Protein AF-A0A1Y5CW12-F1 (afdb_monomer_lite)

Sequence (141 aa):
MVRGDVRRYLTDVYLYAEKLPAHQSVVASKLQSINIITAMLSARLIDVVAAQSGSRIFTEHELQVNEIKLAATVQRHIDELLKLDLPKDQVAKIRKVNTKFSFVKKSLINYDDITPYFLVHRNIMTIGDLLKGTSQAIAGS

Structure (mmCIF, N/CA/C/O backbone):
data_AF-A0A1Y5CW12-F1
#
_entry.id   AF-A0A1Y5CW12-F1
#
loop_
_atom_site.group_PDB
_atom_site.id
_atom_site.type_symbol
_atom_site.label_atom_id
_atom_site.label_alt_id
_atom_site.label_comp_id
_atom_site.label_asym_id
_atom_site.label_entity_id
_atom_site.label_seq_id
_atom_site.pdbx_PDB_ins_code
_atom_site.Cartn_x
_atom_site.Cartn_y
_atom_site.Cartn_z
_atom_site.occupancy
_atom_site.B_iso_or_equiv
_atom_site.auth_seq_id
_atom_site.auth_comp_id
_atom_site.auth_asym_id
_atom_site.auth_atom_id
_atom_site.pdbx_PDB_model_num
ATOM 1 N N . MET A 1 1 ? 7.525 -12.334 -19.919 1.00 61.56 1 MET A N 1
ATOM 2 C CA . MET A 1 1 ? 6.062 -12.465 -20.076 1.00 61.56 1 MET A CA 1
ATOM 3 C C . MET A 1 1 ? 5.375 -12.345 -18.721 1.00 61.56 1 MET A C 1
ATOM 5 O O . MET A 1 1 ? 4.953 -11.240 -18.428 1.00 61.56 1 MET A O 1
ATOM 9 N N . VAL A 1 2 ? 5.463 -13.336 -17.820 1.00 74.69 2 VAL A N 1
ATOM 10 C CA . VAL A 1 2 ? 4.771 -13.336 -16.502 1.00 74.69 2 VAL A CA 1
ATOM 11 C C . VAL A 1 2 ? 4.888 -12.032 -15.688 1.00 74.69 2 VAL A C 1
ATOM 13 O O . VAL A 1 2 ? 3.892 -11.538 -15.174 1.00 74.69 2 VAL A O 1
ATOM 16 N N . ARG A 1 3 ? 6.083 -11.427 -15.586 1.00 71.31 3 ARG A N 1
ATOM 17 C CA . ARG A 1 3 ? 6.285 -10.153 -14.857 1.00 71.31 3 ARG A CA 1
ATOM 18 C C . ARG A 1 3 ? 5.471 -8.981 -15.430 1.00 71.31 3 ARG A C 1
ATOM 20 O O . ARG A 1 3 ? 4.891 -8.217 -14.667 1.00 71.31 3 ARG A O 1
ATOM 27 N N . GLY A 1 4 ? 5.418 -8.853 -16.757 1.00 72.31 4 GLY A N 1
ATOM 28 C CA . GLY A 1 4 ? 4.633 -7.812 -17.429 1.00 72.31 4 GLY A CA 1
ATOM 29 C C . GLY A 1 4 ? 3.129 -8.047 -17.284 1.00 72.31 4 GLY A C 1
ATOM 30 O O . GLY A 1 4 ? 2.383 -7.107 -17.029 1.00 72.31 4 GLY A O 1
ATOM 31 N N . ASP A 1 5 ? 2.696 -9.308 -17.340 1.00 78.50 5 ASP A N 1
ATOM 32 C CA . ASP A 1 5 ? 1.285 -9.675 -17.171 1.00 78.50 5 ASP A CA 1
ATOM 33 C C . ASP A 1 5 ? 0.781 -9.338 -15.759 1.00 78.50 5 ASP A C 1
ATOM 35 O O . ASP A 1 5 ? -0.304 -8.781 -15.601 1.00 78.50 5 ASP A O 1
ATOM 39 N N . VAL A 1 6 ? 1.604 -9.583 -14.730 1.00 79.62 6 VAL A N 1
ATOM 40 C CA . VAL A 1 6 ? 1.295 -9.203 -13.341 1.00 79.62 6 VAL A CA 1
ATOM 41 C C . VAL A 1 6 ? 1.166 -7.688 -13.192 1.00 79.62 6 VAL A C 1
ATOM 43 O O . VAL A 1 6 ? 0.220 -7.222 -12.557 1.00 79.62 6 VAL A O 1
ATOM 46 N N . ARG A 1 7 ? 2.077 -6.900 -13.777 1.00 78.19 7 ARG A N 1
ATOM 47 C CA . ARG A 1 7 ? 1.987 -5.432 -13.723 1.00 78.19 7 ARG A CA 1
ATOM 48 C C . ARG A 1 7 ? 0.729 -4.921 -14.404 1.00 78.19 7 ARG A C 1
ATOM 50 O O . ARG A 1 7 ? 0.014 -4.121 -13.811 1.00 78.19 7 ARG A O 1
ATOM 57 N N . ARG A 1 8 ? 0.449 -5.400 -15.618 1.00 82.56 8 ARG A N 1
ATOM 58 C CA . ARG A 1 8 ? -0.753 -5.026 -16.366 1.00 82.56 8 ARG A CA 1
ATOM 59 C C . ARG A 1 8 ? -2.012 -5.341 -15.568 1.00 82.56 8 ARG A C 1
ATOM 61 O O . ARG A 1 8 ? -2.823 -4.446 -15.371 1.00 82.56 8 ARG A O 1
ATOM 68 N N . TYR A 1 9 ? -2.107 -6.553 -15.024 1.00 83.94 9 TYR A N 1
ATOM 69 C CA . TYR A 1 9 ? -3.222 -6.958 -14.176 1.00 83.94 9 TYR A CA 1
ATOM 70 C C . TYR A 1 9 ? -3.379 -6.059 -12.942 1.00 83.94 9 TYR A C 1
ATOM 72 O O . TYR A 1 9 ? -4.477 -5.591 -12.657 1.00 83.94 9 TYR A O 1
ATOM 80 N N . LEU A 1 10 ? -2.296 -5.774 -12.212 1.00 83.12 10 LEU A N 1
ATOM 81 C CA . LEU A 1 10 ? -2.367 -4.922 -11.022 1.00 83.12 10 LEU A CA 1
ATOM 82 C C . LEU A 1 10 ? -2.733 -3.469 -11.363 1.00 83.12 10 LEU A C 1
ATOM 84 O O . LEU A 1 10 ? -3.485 -2.844 -10.616 1.00 83.12 10 LEU A O 1
ATOM 88 N N . THR A 1 11 ? -2.250 -2.946 -12.493 1.00 84.31 11 THR A N 1
ATOM 89 C CA . THR A 1 11 ? -2.663 -1.641 -13.027 1.00 84.31 11 THR A CA 1
ATOM 90 C C . THR A 1 11 ? -4.144 -1.639 -13.392 1.00 84.31 11 THR A C 1
ATOM 92 O O . THR A 1 11 ? -4.856 -0.725 -12.983 1.00 84.31 11 THR A O 1
ATOM 95 N N . ASP A 1 12 ? -4.636 -2.671 -14.079 1.00 86.38 12 ASP A N 1
ATOM 96 C CA . ASP A 1 12 ? -6.054 -2.805 -14.430 1.00 86.38 12 ASP A CA 1
ATOM 97 C C . ASP A 1 12 ? -6.934 -2.846 -13.176 1.00 86.38 12 ASP A C 1
ATOM 99 O O . ASP A 1 12 ? -7.921 -2.117 -13.086 1.00 86.38 12 ASP A O 1
ATOM 103 N N . VAL A 1 13 ? -6.542 -3.636 -12.171 1.00 84.25 13 VAL A N 1
ATOM 104 C CA . VAL A 1 13 ? -7.240 -3.727 -10.881 1.00 84.25 13 VAL A CA 1
ATOM 105 C C . VAL A 1 13 ? -7.269 -2.377 -10.168 1.00 84.25 13 VAL A C 1
ATOM 107 O O . VAL A 1 13 ? -8.314 -1.996 -9.644 1.00 84.25 13 VAL A O 1
ATOM 110 N N . TYR A 1 14 ? -6.159 -1.636 -10.156 1.00 84.69 14 TYR A N 1
ATOM 111 C CA . TYR A 1 14 ? -6.100 -0.306 -9.547 1.00 84.69 14 TYR A CA 1
ATOM 112 C C . TYR A 1 14 ? -7.002 0.701 -10.269 1.00 84.69 14 TYR A C 1
ATOM 114 O O . TYR A 1 14 ? -7.842 1.341 -9.638 1.00 84.69 14 TYR A O 1
ATOM 122 N N . LEU A 1 15 ? -6.892 0.794 -11.596 1.00 86.12 15 LEU A N 1
ATOM 123 C CA . LEU A 1 15 ? -7.708 1.699 -12.410 1.00 86.12 15 LEU A CA 1
ATOM 124 C C . LEU A 1 15 ? -9.198 1.353 -12.347 1.00 86.12 15 LEU A C 1
ATOM 126 O O . LEU A 1 15 ? -10.044 2.241 -12.444 1.00 86.12 15 LEU A O 1
ATOM 130 N N . TYR A 1 16 ? -9.528 0.070 -12.204 1.00 85.25 16 TYR A N 1
ATOM 131 C CA . TYR A 1 16 ? -10.894 -0.378 -11.975 1.00 85.25 16 TYR A CA 1
ATOM 132 C C . TYR A 1 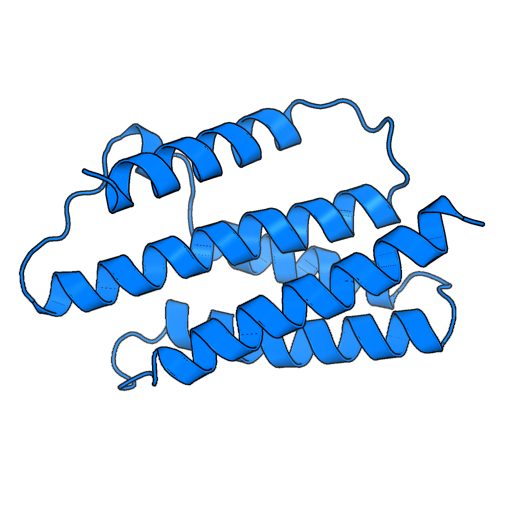16 ? -11.384 0.006 -10.575 1.00 85.25 16 TYR A C 1
ATOM 134 O O . TYR A 1 16 ? -12.483 0.539 -10.446 1.00 85.25 16 TYR A O 1
ATOM 142 N N . ALA A 1 17 ? -10.567 -0.199 -9.538 1.00 81.50 17 ALA A N 1
ATOM 143 C CA . ALA A 1 17 ? -10.915 0.149 -8.163 1.00 81.50 17 ALA A CA 1
ATOM 144 C C . ALA A 1 17 ? -11.193 1.651 -7.984 1.00 81.50 17 ALA A C 1
ATOM 146 O O . ALA A 1 17 ? -12.135 2.005 -7.283 1.00 81.50 17 ALA A O 1
ATOM 147 N N . GLU A 1 18 ? -10.448 2.525 -8.668 1.00 80.88 18 GLU A N 1
ATOM 148 C CA . GLU A 1 18 ? -10.686 3.981 -8.679 1.00 80.88 18 GLU A CA 1
ATOM 149 C C . GLU A 1 18 ? -12.043 4.373 -9.300 1.00 80.88 18 GLU A C 1
ATOM 151 O O . GLU A 1 18 ? -12.569 5.447 -9.018 1.00 80.88 18 GLU A O 1
ATOM 156 N N . LYS A 1 19 ? -12.627 3.514 -10.146 1.00 82.88 19 LYS A N 1
ATOM 157 C CA . LYS A 1 19 ? -13.925 3.748 -10.804 1.00 82.88 19 LYS A CA 1
ATOM 158 C C . LYS A 1 19 ? -15.105 3.146 -10.047 1.00 82.88 19 LYS A C 1
ATOM 160 O O . LYS A 1 19 ? -16.251 3.431 -10.396 1.00 82.88 19 LYS A O 1
ATOM 165 N N . LEU A 1 20 ? -14.853 2.287 -9.059 1.00 73.75 20 LEU A N 1
ATOM 166 C CA . LEU A 1 20 ? -15.922 1.672 -8.286 1.00 73.75 20 LEU A CA 1
ATOM 167 C C . LEU A 1 20 ? -16.590 2.731 -7.397 1.00 73.75 20 LEU A C 1
ATOM 169 O O . LEU A 1 20 ? -15.894 3.455 -6.681 1.00 73.75 20 LEU A O 1
ATOM 173 N N . PRO A 1 21 ? -17.932 2.816 -7.386 1.00 67.31 21 PRO A N 1
ATOM 174 C CA . PRO A 1 21 ? -18.620 3.654 -6.419 1.00 67.31 21 PRO A CA 1
ATOM 175 C C . PRO A 1 21 ? -18.293 3.168 -5.003 1.00 67.31 21 PRO A C 1
ATOM 177 O O . PRO A 1 21 ? -18.075 1.972 -4.783 1.00 67.31 21 PRO A O 1
ATOM 180 N N . ALA A 1 22 ? -18.283 4.084 -4.032 1.00 64.00 22 ALA A N 1
ATOM 181 C CA . ALA A 1 22 ? -18.029 3.782 -2.624 1.00 64.00 22 ALA A CA 1
ATOM 182 C C . ALA A 1 22 ? -19.193 2.981 -2.001 1.00 64.00 22 ALA A C 1
ATOM 184 O O . ALA A 1 22 ? -19.954 3.482 -1.183 1.00 64.00 22 ALA A O 1
ATOM 185 N N . HIS A 1 23 ? -19.358 1.726 -2.416 1.00 59.72 23 HIS A N 1
ATOM 186 C CA . HIS A 1 23 ? -20.292 0.767 -1.824 1.00 59.72 23 HIS A CA 1
ATOM 187 C C . HIS A 1 23 ? -19.695 0.070 -0.593 1.00 59.72 23 HIS A C 1
ATOM 189 O O . HIS A 1 23 ? -20.402 -0.612 0.142 1.00 59.72 23 HIS A O 1
ATOM 195 N N . GLN A 1 24 ? -18.391 0.239 -0.364 1.00 64.69 24 GLN A N 1
ATOM 196 C CA . GLN A 1 24 ? -17.690 -0.224 0.828 1.00 64.69 24 GLN A CA 1
ATOM 197 C C . GLN A 1 24 ? -17.559 0.898 1.859 1.00 64.69 24 GLN A C 1
ATOM 199 O O . GLN A 1 24 ? -17.503 2.078 1.508 1.00 64.69 24 GLN A O 1
ATOM 204 N N . SER A 1 25 ? -17.438 0.526 3.137 1.00 82.44 25 SER A N 1
ATOM 205 C CA . SER A 1 25 ? -17.127 1.488 4.194 1.00 82.44 25 SER A CA 1
ATOM 206 C C . SER A 1 25 ? -15.830 2.244 3.879 1.00 82.44 25 SER A C 1
ATOM 208 O O . SER A 1 25 ? -14.899 1.704 3.273 1.00 82.44 25 SER A O 1
ATOM 210 N N . VAL A 1 26 ? -15.745 3.499 4.332 1.00 83.75 26 VAL A N 1
ATOM 211 C CA . VAL A 1 26 ? -14.556 4.356 4.159 1.00 83.75 26 VAL A CA 1
ATOM 212 C C . VAL A 1 26 ? -13.282 3.652 4.646 1.00 83.75 26 VAL A C 1
ATOM 214 O O . VAL A 1 26 ? -12.214 3.822 4.061 1.00 83.75 26 VAL A O 1
ATOM 217 N N . VAL A 1 27 ? -13.396 2.828 5.690 1.00 86.44 27 VAL A N 1
ATOM 218 C CA . VAL A 1 27 ? -12.293 2.029 6.234 1.00 86.44 27 VAL A CA 1
ATOM 219 C C . VAL A 1 27 ? -11.909 0.902 5.274 1.00 86.44 27 VAL A C 1
ATOM 221 O O . VAL A 1 27 ? -10.741 0.797 4.907 1.00 86.44 27 VAL A O 1
ATOM 224 N N . ALA A 1 28 ? -12.875 0.095 4.821 1.00 85.31 28 ALA A N 1
ATOM 225 C CA . ALA A 1 28 ? -12.627 -1.026 3.912 1.00 85.31 28 ALA A CA 1
ATOM 226 C C . ALA A 1 28 ? -12.000 -0.568 2.586 1.00 85.31 28 ALA A C 1
ATOM 228 O O . ALA A 1 28 ? -10.995 -1.136 2.157 1.00 85.31 28 ALA A O 1
ATOM 229 N N . SER A 1 29 ? -12.502 0.530 2.013 1.00 85.62 29 SER A N 1
ATOM 230 C CA . SER A 1 29 ? -11.944 1.126 0.796 1.00 85.62 29 SER A CA 1
ATOM 231 C C . SER A 1 29 ? -10.473 1.527 0.977 1.00 85.62 29 SER A C 1
ATOM 233 O O . SER A 1 29 ? -9.628 1.169 0.158 1.00 85.62 29 SER A O 1
ATOM 235 N N . LYS A 1 30 ? -10.119 2.183 2.093 1.00 90.00 30 LYS A N 1
ATOM 236 C CA . LYS A 1 30 ? -8.722 2.559 2.379 1.00 90.00 30 LYS A CA 1
ATOM 237 C C . LYS A 1 30 ? -7.820 1.342 2.559 1.00 90.00 30 LYS A C 1
ATOM 239 O O . LYS A 1 30 ? -6.711 1.335 2.030 1.00 90.00 30 LYS A O 1
ATOM 244 N N . LEU A 1 31 ? -8.275 0.314 3.277 1.00 89.62 31 LEU A N 1
ATOM 245 C CA . LEU A 1 31 ? -7.509 -0.925 3.463 1.0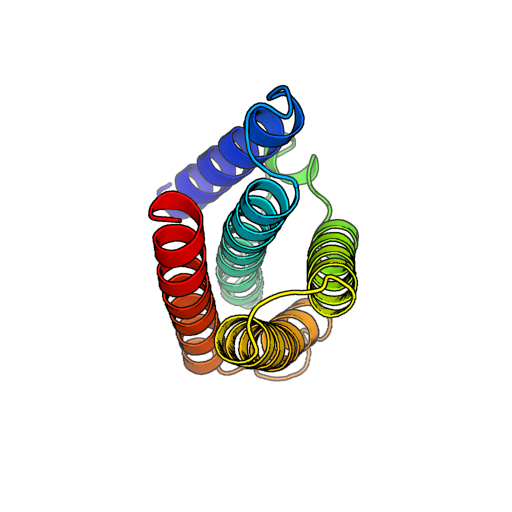0 89.62 31 LEU A CA 1
ATOM 246 C C . LEU A 1 31 ? -7.269 -1.636 2.124 1.00 89.62 31 LEU A C 1
ATOM 248 O O . LEU A 1 31 ? -6.154 -2.094 1.866 1.00 89.62 31 LEU A O 1
ATOM 252 N N . GLN A 1 32 ? -8.281 -1.680 1.253 1.00 87.44 32 GLN A N 1
ATOM 253 C CA . GLN A 1 32 ? -8.164 -2.250 -0.086 1.00 87.44 32 GLN A CA 1
ATOM 254 C C . GLN A 1 32 ? -7.167 -1.463 -0.947 1.00 87.44 32 GLN A C 1
ATOM 256 O O . GLN A 1 32 ? -6.272 -2.071 -1.539 1.00 87.44 32 GLN A O 1
ATOM 261 N N . SER A 1 33 ? -7.254 -0.129 -0.959 1.00 89.19 33 SER A N 1
ATOM 262 C CA . SER A 1 33 ? -6.303 0.727 -1.679 1.00 89.19 33 SER A CA 1
ATOM 263 C C . SER A 1 33 ? -4.872 0.540 -1.180 1.00 89.19 33 SER A C 1
ATOM 265 O O . SER A 1 33 ? -3.963 0.368 -1.989 1.00 89.19 33 SER A O 1
ATOM 267 N N . ILE A 1 34 ? -4.653 0.490 0.141 1.00 90.94 34 ILE A N 1
ATOM 268 C CA . ILE A 1 34 ? -3.324 0.214 0.711 1.00 90.94 34 ILE A CA 1
ATOM 269 C C . ILE A 1 34 ? -2.787 -1.126 0.192 1.00 90.94 34 ILE A C 1
ATOM 271 O O . ILE A 1 34 ? -1.621 -1.205 -0.195 1.00 90.94 34 ILE A O 1
ATOM 275 N N . ASN A 1 35 ? -3.621 -2.167 0.151 1.00 88.62 35 ASN A N 1
ATOM 276 C CA . ASN A 1 35 ? -3.203 -3.500 -0.270 1.00 88.62 35 ASN A CA 1
ATOM 277 C C . ASN A 1 35 ? -2.824 -3.550 -1.762 1.00 88.62 35 ASN A C 1
ATOM 279 O O . ASN A 1 35 ? -1.728 -3.994 -2.107 1.00 88.62 35 ASN A O 1
ATOM 283 N N . ILE A 1 36 ? -3.694 -3.033 -2.640 1.00 87.25 36 ILE A N 1
ATOM 284 C CA . ILE A 1 36 ? -3.470 -3.008 -4.096 1.00 87.25 36 ILE A CA 1
ATOM 285 C C . ILE A 1 36 ? -2.214 -2.198 -4.423 1.00 87.25 36 ILE A C 1
ATOM 287 O O . ILE A 1 36 ? -1.318 -2.684 -5.114 1.00 87.25 36 ILE A O 1
ATOM 291 N N . ILE A 1 37 ? -2.111 -0.985 -3.877 1.00 88.69 37 ILE A N 1
ATOM 292 C CA . ILE A 1 37 ? -0.997 -0.088 -4.176 1.00 88.69 37 ILE A CA 1
ATOM 293 C C . ILE A 1 37 ? 0.323 -0.664 -3.652 1.00 88.69 37 ILE A C 1
ATOM 295 O O . ILE A 1 37 ? 1.339 -0.616 -4.347 1.00 88.69 37 ILE A O 1
ATOM 299 N N . THR A 1 38 ? 0.326 -1.266 -2.458 1.00 86.38 38 THR A N 1
ATOM 300 C CA . THR A 1 38 ? 1.528 -1.927 -1.932 1.00 86.38 38 THR A CA 1
ATOM 301 C C . THR A 1 38 ? 1.959 -3.070 -2.853 1.00 86.38 38 THR A C 1
ATOM 303 O O . THR A 1 38 ? 3.141 -3.158 -3.181 1.00 86.38 38 THR A O 1
ATOM 306 N N . ALA A 1 39 ? 1.032 -3.898 -3.346 1.00 83.69 39 ALA A N 1
ATOM 307 C CA . ALA A 1 39 ? 1.346 -4.968 -4.295 1.00 83.69 39 ALA A CA 1
ATOM 308 C C . ALA A 1 39 ? 1.941 -4.436 -5.615 1.00 83.69 39 ALA A C 1
ATOM 310 O O . ALA A 1 39 ? 2.936 -4.974 -6.102 1.00 83.69 39 ALA A O 1
ATOM 311 N N . MET A 1 40 ? 1.399 -3.338 -6.152 1.00 83.06 40 MET A N 1
ATOM 312 C CA . MET A 1 40 ? 1.919 -2.688 -7.363 1.00 83.06 40 MET A CA 1
ATOM 313 C C . MET A 1 40 ? 3.352 -2.190 -7.194 1.00 83.06 40 MET A C 1
ATOM 315 O O . MET A 1 40 ? 4.222 -2.490 -8.013 1.00 83.06 40 MET A O 1
ATOM 319 N N . LEU A 1 41 ? 3.607 -1.446 -6.116 1.00 80.75 41 LEU A N 1
ATOM 320 C CA . LEU A 1 41 ? 4.934 -0.911 -5.818 1.00 80.75 41 LEU A CA 1
ATOM 321 C C . LEU A 1 41 ? 5.969 -2.038 -5.677 1.00 80.75 41 LEU A C 1
ATOM 323 O O . LEU A 1 41 ? 7.102 -1.926 -6.137 1.00 80.75 41 LEU A O 1
ATOM 327 N N . SER A 1 42 ? 5.547 -3.162 -5.107 1.00 76.38 42 SER A N 1
ATOM 328 C CA . SER A 1 42 ? 6.373 -4.353 -4.911 1.00 76.38 42 SER A CA 1
ATOM 329 C C . SER A 1 42 ? 6.763 -5.035 -6.214 1.00 76.38 42 SER A C 1
ATOM 331 O O . SER A 1 42 ? 7.937 -5.343 -6.421 1.00 76.38 42 SER A O 1
ATOM 333 N N . ALA A 1 43 ? 5.786 -5.250 -7.101 1.00 76.69 43 ALA A N 1
ATOM 334 C CA . ALA A 1 43 ? 6.033 -5.807 -8.426 1.00 76.69 43 ALA A CA 1
ATOM 335 C C . ALA A 1 43 ? 7.052 -4.946 -9.188 1.00 76.69 43 ALA A C 1
ATOM 337 O O . ALA A 1 43 ? 7.983 -5.466 -9.799 1.00 76.69 43 ALA A O 1
ATOM 338 N N . ARG A 1 44 ? 6.942 -3.620 -9.047 1.00 74.88 44 ARG A N 1
ATOM 339 C CA . ARG A 1 44 ? 7.828 -2.658 -9.703 1.00 74.88 44 ARG A CA 1
ATOM 340 C C . ARG A 1 44 ? 9.241 -2.626 -9.118 1.00 74.88 44 ARG A C 1
ATOM 342 O O . ARG A 1 44 ? 10.195 -2.488 -9.879 1.00 74.88 44 ARG A O 1
ATOM 349 N N . LEU A 1 45 ? 9.405 -2.816 -7.806 1.00 71.88 45 LEU A N 1
ATOM 350 C CA . LEU A 1 45 ? 10.733 -2.941 -7.194 1.00 71.88 45 LEU A CA 1
ATOM 351 C C . LEU A 1 45 ? 11.500 -4.134 -7.764 1.00 71.88 45 LEU A C 1
ATOM 353 O O . LEU A 1 45 ? 12.649 -3.979 -8.164 1.00 71.88 45 LEU A O 1
ATOM 357 N N . ILE A 1 46 ? 10.857 -5.304 -7.836 1.00 68.50 46 ILE A N 1
ATOM 358 C CA . ILE A 1 46 ? 11.463 -6.522 -8.400 1.00 68.50 46 ILE A CA 1
ATOM 359 C C . ILE A 1 46 ? 11.985 -6.249 -9.819 1.00 68.50 46 ILE A C 1
ATOM 361 O O . ILE A 1 46 ? 13.038 -6.751 -10.214 1.00 68.50 46 ILE A O 1
ATOM 365 N N . ASP A 1 47 ? 11.285 -5.401 -10.573 1.00 64.81 47 ASP A N 1
ATOM 366 C CA . ASP A 1 47 ? 11.680 -5.036 -11.925 1.00 64.81 47 ASP A CA 1
ATOM 367 C C . ASP A 1 47 ? 12.845 -4.058 -11.993 1.00 64.81 47 ASP A C 1
ATOM 369 O O . ASP A 1 47 ? 13.745 -4.272 -12.800 1.00 64.81 47 ASP A O 1
ATOM 373 N N . VAL A 1 48 ? 12.849 -3.000 -11.177 1.00 62.78 48 VAL A N 1
ATOM 374 C CA . VAL A 1 48 ? 13.946 -2.016 -11.161 1.00 62.78 48 VAL A CA 1
ATOM 375 C C . VAL A 1 48 ? 15.281 -2.691 -10.852 1.00 62.78 48 VAL A C 1
ATOM 377 O O . VAL A 1 48 ? 16.307 -2.378 -11.451 1.00 62.78 48 VAL A O 1
ATOM 380 N N . VAL A 1 49 ? 15.233 -3.673 -9.972 1.00 62.28 49 VAL A N 1
ATOM 381 C CA . VAL A 1 49 ? 16.353 -4.499 -9.538 1.00 62.28 49 VAL A CA 1
ATOM 382 C C . VAL A 1 49 ? 16.835 -5.402 -10.657 1.00 62.28 49 VAL A C 1
ATOM 384 O O . VAL A 1 49 ? 18.014 -5.399 -10.997 1.00 62.28 49 VAL A O 1
ATOM 387 N N . ALA A 1 50 ? 15.909 -6.127 -11.289 1.00 59.72 50 ALA A N 1
ATOM 388 C CA . ALA A 1 50 ? 16.215 -6.927 -12.469 1.00 59.72 50 ALA A CA 1
ATOM 389 C C . ALA A 1 50 ? 16.702 -6.058 -13.643 1.00 59.72 50 ALA A C 1
ATOM 391 O O . ALA A 1 50 ? 17.303 -6.557 -14.590 1.00 59.72 50 ALA A O 1
ATOM 392 N N . ALA A 1 51 ? 16.437 -4.752 -13.605 1.00 57.38 51 ALA A N 1
ATOM 393 C CA . ALA A 1 51 ? 16.875 -3.812 -14.615 1.00 57.38 51 ALA A CA 1
ATOM 394 C C . ALA A 1 51 ? 18.237 -3.163 -14.339 1.00 57.38 51 ALA A C 1
ATOM 396 O O . ALA A 1 51 ? 18.868 -2.730 -15.299 1.00 57.38 51 ALA A O 1
ATOM 397 N N . GLN A 1 52 ? 18.748 -3.174 -13.098 1.00 53.59 52 GLN A N 1
ATOM 398 C CA . GLN A 1 52 ? 20.193 -3.010 -12.853 1.00 53.59 52 GLN A CA 1
ATOM 399 C C . GLN A 1 52 ? 21.001 -4.132 -13.544 1.00 53.59 52 GLN A C 1
ATOM 401 O O . GLN A 1 52 ? 22.194 -3.983 -13.777 1.00 53.59 52 GLN A O 1
ATOM 406 N N . SER A 1 53 ? 20.328 -5.215 -13.958 1.00 48.66 53 SER A N 1
ATOM 407 C CA . SER A 1 53 ? 20.828 -6.275 -14.845 1.00 48.66 53 SER A CA 1
ATOM 408 C C . SER A 1 53 ? 20.557 -6.037 -16.350 1.00 48.66 53 SER A C 1
ATOM 410 O O . SER A 1 53 ? 20.846 -6.921 -17.150 1.00 48.66 53 SER A O 1
ATOM 412 N N . GLY A 1 54 ? 20.005 -4.879 -16.757 1.00 41.59 54 GLY A N 1
ATOM 413 C CA . GLY A 1 54 ? 19.943 -4.439 -18.165 1.00 41.59 54 GLY A CA 1
ATOM 414 C C . GLY A 1 54 ? 18.569 -4.330 -18.856 1.00 41.59 54 GLY A C 1
ATOM 415 O O . GLY A 1 54 ? 18.534 -4.136 -20.065 1.00 41.59 54 GLY A O 1
ATOM 416 N N . SER A 1 55 ? 17.427 -4.427 -18.163 1.00 51.25 55 SER A N 1
ATOM 417 C CA . SER A 1 55 ? 16.098 -4.418 -18.819 1.00 51.25 55 SER A CA 1
ATOM 418 C C . SER A 1 55 ? 15.057 -3.535 -18.112 1.00 51.25 55 SER A C 1
ATOM 420 O O . SER A 1 55 ? 14.233 -4.038 -17.343 1.00 51.25 55 SER A O 1
ATOM 422 N N . ARG A 1 56 ? 15.022 -2.227 -18.412 1.00 56.06 56 ARG A N 1
ATOM 423 C CA . ARG A 1 56 ? 13.846 -1.373 -18.134 1.00 56.06 56 ARG A CA 1
ATOM 424 C C . ARG A 1 56 ? 13.026 -1.207 -19.411 1.00 56.06 56 ARG A C 1
ATOM 426 O O . ARG A 1 56 ? 13.393 -0.411 -20.263 1.00 56.06 56 ARG A O 1
ATOM 433 N N . ILE A 1 57 ? 11.901 -1.911 -19.520 1.00 60.03 57 ILE A N 1
ATOM 434 C CA . ILE A 1 57 ? 10.856 -1.585 -20.498 1.00 60.03 57 ILE A CA 1
ATOM 435 C C . ILE A 1 57 ? 9.519 -1.635 -19.753 1.00 60.03 57 ILE A C 1
ATOM 437 O O . ILE A 1 57 ? 9.003 -2.714 -19.443 1.00 60.03 57 ILE A O 1
ATOM 441 N N . PHE A 1 58 ? 9.014 -0.457 -19.384 1.00 67.38 58 PHE A N 1
ATOM 442 C CA . PHE A 1 58 ? 7.617 -0.289 -18.993 1.00 67.38 58 PHE A CA 1
ATOM 443 C C . PHE A 1 58 ? 6.804 0.004 -20.253 1.00 67.38 58 PHE A C 1
ATOM 445 O O . PHE A 1 58 ? 7.266 0.726 -21.135 1.00 67.38 58 PHE A O 1
ATOM 452 N N . THR A 1 59 ? 5.609 -0.562 -20.340 1.00 72.38 59 THR A N 1
ATOM 453 C CA . THR A 1 59 ? 4.644 -0.231 -21.396 1.00 72.38 59 THR A CA 1
ATOM 454 C C . THR A 1 59 ? 3.946 1.094 -21.082 1.00 72.38 59 THR A C 1
ATOM 456 O O . THR A 1 59 ? 3.896 1.512 -19.926 1.00 72.38 59 THR A O 1
ATOM 459 N N . GLU A 1 60 ? 3.354 1.746 -22.086 1.00 75.31 60 GLU A N 1
ATOM 460 C CA . GLU A 1 60 ? 2.560 2.972 -21.884 1.00 75.31 60 GLU A CA 1
ATOM 461 C C . GLU A 1 60 ? 1.442 2.787 -20.845 1.00 75.31 60 GLU A C 1
ATOM 463 O O . GLU A 1 60 ? 1.185 3.677 -20.037 1.00 75.31 60 GLU A O 1
ATOM 468 N N . HIS A 1 61 ? 0.837 1.597 -20.805 1.00 75.88 61 HIS A N 1
ATOM 469 C CA . HIS A 1 61 ? -0.181 1.230 -19.818 1.00 75.88 61 HIS A CA 1
ATOM 470 C C . HIS A 1 61 ? 0.358 1.266 -18.383 1.00 75.88 61 HIS A C 1
ATOM 472 O O . HIS A 1 61 ? -0.281 1.773 -17.468 1.00 75.88 61 HIS A O 1
ATOM 478 N N . GLU A 1 62 ? 1.581 0.784 -18.174 1.00 69.19 62 GLU A N 1
ATOM 479 C CA . GLU A 1 62 ? 2.229 0.758 -16.857 1.00 69.19 62 GLU A CA 1
ATOM 480 C C . GLU A 1 62 ? 2.687 2.155 -16.398 1.00 69.19 62 GLU A C 1
ATOM 482 O O . GLU A 1 62 ? 2.832 2.398 -15.197 1.00 69.19 62 GLU A O 1
ATOM 487 N N . LEU A 1 63 ? 2.870 3.093 -17.335 1.00 73.69 63 LEU A N 1
ATOM 488 C CA . LEU A 1 63 ? 3.203 4.494 -17.054 1.00 73.69 63 LEU A CA 1
ATOM 489 C C . LEU A 1 63 ? 2.001 5.332 -16.604 1.00 73.69 63 LEU A C 1
ATOM 491 O O . LEU A 1 63 ? 2.195 6.431 -16.083 1.00 73.69 63 LEU A O 1
ATOM 495 N N . GLN A 1 64 ? 0.773 4.816 -16.722 1.00 78.19 64 GLN A N 1
ATOM 496 C CA . GLN A 1 64 ? -0.429 5.480 -16.197 1.00 78.19 64 GLN A CA 1
ATOM 497 C C . GLN A 1 64 ? -0.404 5.631 -14.670 1.00 78.19 64 GLN A C 1
ATOM 499 O O . GLN A 1 64 ? -1.195 6.381 -14.098 1.00 78.19 64 GLN A O 1
ATOM 504 N N . VAL A 1 65 ? 0.521 4.940 -14.001 1.00 75.19 65 VAL A N 1
ATOM 505 C CA . VAL A 1 65 ? 0.620 4.895 -12.552 1.00 75.19 65 VAL A CA 1
ATOM 506 C C . VAL A 1 65 ? 1.991 5.389 -12.099 1.00 75.19 65 VAL A C 1
ATOM 508 O O . VAL A 1 65 ? 3.027 4.843 -12.481 1.00 75.19 65 VAL A O 1
ATOM 511 N N . ASN A 1 66 ? 1.981 6.417 -11.248 1.00 81.75 66 ASN A N 1
ATOM 512 C CA . ASN A 1 66 ? 3.174 7.051 -10.694 1.00 81.75 66 ASN A CA 1
ATOM 513 C C . ASN A 1 66 ? 3.438 6.555 -9.265 1.00 81.75 66 ASN A C 1
ATOM 515 O O . ASN A 1 66 ? 2.629 6.767 -8.363 1.00 81.75 66 ASN A O 1
ATOM 519 N N . GLU A 1 67 ? 4.593 5.938 -9.049 1.00 77.06 67 GLU A N 1
ATOM 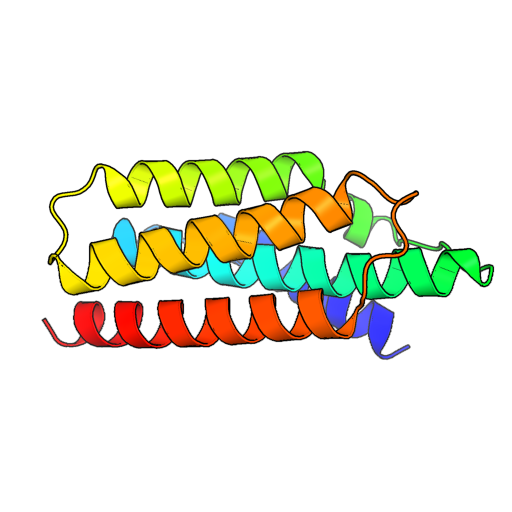520 C CA . GLU A 1 67 ? 4.979 5.251 -7.814 1.00 77.06 67 GLU A CA 1
ATOM 521 C C . GLU A 1 67 ? 5.117 6.203 -6.625 1.00 77.06 67 GLU A C 1
ATOM 523 O O . GLU A 1 67 ? 4.752 5.856 -5.502 1.00 77.06 67 GLU A O 1
ATOM 528 N N . ILE A 1 68 ? 5.594 7.425 -6.866 1.00 82.31 68 ILE A N 1
ATOM 529 C CA . ILE A 1 68 ? 5.723 8.453 -5.829 1.00 82.31 68 ILE A CA 1
ATOM 530 C C . ILE A 1 68 ? 4.328 8.880 -5.361 1.00 82.31 68 ILE A C 1
ATOM 532 O O . ILE A 1 68 ? 4.065 8.941 -4.157 1.00 82.31 68 ILE A O 1
ATOM 536 N N . LYS A 1 69 ? 3.404 9.113 -6.303 1.00 86.94 69 LYS A N 1
ATOM 537 C CA . LYS A 1 69 ? 2.003 9.450 -5.996 1.00 86.94 69 LYS A CA 1
ATOM 538 C C . LYS A 1 69 ? 1.279 8.296 -5.303 1.00 86.94 69 LYS A C 1
ATOM 540 O O . LYS A 1 69 ? 0.545 8.519 -4.340 1.00 86.94 69 LYS A O 1
ATOM 545 N N . LEU A 1 70 ? 1.514 7.067 -5.752 1.00 87.31 70 LEU A N 1
ATOM 546 C CA . LEU A 1 70 ? 0.999 5.857 -5.121 1.00 87.31 70 LEU A CA 1
ATOM 547 C C . LEU A 1 70 ? 1.479 5.727 -3.673 1.00 87.31 70 LEU A C 1
ATOM 549 O O . LEU A 1 70 ? 0.674 5.529 -2.764 1.00 87.31 70 LEU A O 1
ATOM 553 N N . ALA A 1 71 ? 2.779 5.899 -3.436 1.00 88.56 71 ALA A N 1
ATOM 554 C CA . ALA A 1 71 ? 3.333 5.800 -2.096 1.00 88.56 71 ALA A CA 1
ATOM 555 C C . ALA A 1 71 ? 2.803 6.900 -1.163 1.00 88.56 71 ALA A C 1
ATOM 557 O O . ALA A 1 71 ? 2.533 6.644 0.012 1.00 88.56 71 ALA A O 1
ATOM 558 N N . ALA A 1 72 ? 2.602 8.114 -1.686 1.00 91.00 72 ALA A N 1
ATOM 559 C CA . ALA A 1 72 ? 1.943 9.195 -0.957 1.00 91.00 72 ALA A CA 1
ATOM 560 C C . ALA A 1 72 ? 0.474 8.866 -0.635 1.00 91.00 72 ALA A C 1
ATOM 562 O O . ALA A 1 72 ? 0.009 9.149 0.467 1.00 91.00 72 ALA A O 1
ATOM 563 N N . THR A 1 73 ? -0.240 8.219 -1.560 1.00 91.50 73 THR A N 1
ATOM 564 C CA . THR A 1 73 ? -1.634 7.793 -1.367 1.00 91.50 73 THR A CA 1
ATOM 565 C C . THR A 1 73 ? -1.757 6.759 -0.252 1.00 91.50 73 THR A C 1
ATOM 567 O O . THR A 1 73 ? -2.608 6.908 0.623 1.00 91.50 73 THR A O 1
ATOM 570 N N . VAL A 1 74 ? -0.867 5.763 -0.219 1.00 92.56 74 VAL A N 1
ATOM 571 C CA . VAL A 1 74 ? -0.825 4.778 0.873 1.00 92.56 74 VAL A CA 1
ATOM 572 C C . VAL A 1 74 ? -0.561 5.454 2.213 1.00 92.56 74 VAL A C 1
ATOM 574 O O . VAL A 1 74 ? -1.292 5.199 3.168 1.00 92.56 74 VAL A O 1
ATOM 577 N N . GLN A 1 75 ? 0.435 6.345 2.284 1.00 95.00 75 GLN A N 1
ATOM 578 C CA . GLN A 1 75 ? 0.736 7.056 3.528 1.00 95.00 75 GLN A CA 1
ATOM 579 C C . GLN A 1 75 ? -0.469 7.868 4.010 1.00 95.00 75 GLN A C 1
ATOM 581 O O . GLN A 1 75 ? -0.859 7.759 5.168 1.00 95.00 75 GLN A O 1
ATOM 586 N N . ARG A 1 76 ? -1.115 8.611 3.105 1.00 95.50 76 ARG A N 1
ATOM 587 C CA . ARG A 1 76 ? -2.320 9.381 3.419 1.00 95.50 76 ARG A CA 1
ATOM 588 C C . ARG A 1 76 ? -3.435 8.491 3.967 1.00 95.50 76 ARG A C 1
ATOM 590 O O . ARG A 1 76 ? -4.048 8.848 4.966 1.00 95.50 76 ARG A O 1
ATOM 597 N N . HIS A 1 77 ? -3.691 7.334 3.358 1.00 94.50 77 HIS A N 1
ATOM 598 C CA . HIS A 1 77 ? -4.709 6.406 3.853 1.00 94.50 77 HIS A CA 1
ATOM 599 C C . HIS A 1 77 ? -4.378 5.842 5.232 1.00 94.50 77 HIS A C 1
ATOM 601 O O . HIS A 1 77 ? -5.274 5.733 6.063 1.00 94.50 77 HIS A O 1
ATOM 607 N N . ILE A 1 78 ? -3.112 5.522 5.498 1.00 94.88 78 ILE A N 1
ATOM 608 C CA . ILE A 1 78 ? -2.663 5.095 6.827 1.00 94.88 78 ILE A CA 1
ATOM 609 C C . ILE A 1 78 ? -2.903 6.209 7.853 1.00 94.88 78 ILE A C 1
ATOM 611 O O . ILE A 1 78 ? -3.477 5.950 8.908 1.00 94.88 78 ILE A O 1
ATOM 615 N N . ASP A 1 79 ? -2.523 7.445 7.534 1.00 96.56 79 ASP A N 1
ATOM 616 C CA . ASP A 1 79 ? -2.684 8.590 8.432 1.00 96.56 79 ASP A CA 1
ATOM 617 C C . ASP A 1 79 ? -4.166 8.908 8.691 1.00 96.56 79 ASP A C 1
ATOM 619 O O . ASP A 1 79 ? -4.548 9.225 9.815 1.00 96.56 79 ASP A O 1
ATOM 623 N N . GLU A 1 80 ? -5.015 8.799 7.665 1.00 94.69 80 GLU A N 1
ATOM 624 C CA . GLU A 1 80 ? -6.471 8.922 7.782 1.00 94.69 80 GLU A CA 1
ATOM 625 C C . GLU A 1 80 ? -7.045 7.822 8.684 1.00 94.69 80 GLU A C 1
ATOM 627 O O . GLU A 1 80 ? -7.802 8.128 9.599 1.00 94.69 80 GLU A O 1
ATOM 632 N N . LEU A 1 81 ? -6.655 6.558 8.479 1.00 93.50 81 LEU A N 1
ATOM 633 C CA . LEU A 1 81 ? -7.106 5.425 9.295 1.00 93.50 81 LEU A CA 1
ATOM 634 C C . LEU A 1 81 ? -6.699 5.564 10.769 1.00 93.50 81 LEU A C 1
ATOM 636 O O . LEU A 1 81 ? -7.471 5.202 11.649 1.00 93.50 81 LEU A O 1
ATOM 640 N N . LEU A 1 82 ? -5.514 6.110 11.052 1.00 94.12 82 LEU A N 1
ATOM 641 C CA . LEU A 1 82 ? -5.039 6.350 12.420 1.00 94.12 82 LEU A CA 1
ATOM 642 C C . LEU A 1 82 ? -5.772 7.491 13.142 1.00 94.12 82 LEU A C 1
ATOM 644 O O . LEU A 1 82 ? -5.656 7.591 14.362 1.00 94.12 82 LEU A O 1
ATOM 648 N N . LYS A 1 83 ? -6.491 8.350 12.409 1.00 94.12 83 LYS A N 1
ATOM 649 C CA . LYS A 1 83 ? -7.318 9.437 12.962 1.00 94.12 83 LYS A CA 1
ATOM 650 C C . LYS A 1 83 ? -8.765 9.018 13.220 1.00 94.12 83 LYS A C 1
ATOM 652 O O . LYS A 1 83 ? -9.496 9.769 13.857 1.00 94.12 83 LYS A O 1
ATOM 657 N N . LEU A 1 84 ? -9.188 7.868 12.698 1.00 90.81 84 LEU A N 1
ATOM 658 C CA . LEU A 1 84 ? -10.522 7.327 12.937 1.00 90.81 84 LEU A CA 1
ATOM 659 C C . LEU A 1 84 ? -10.600 6.689 14.32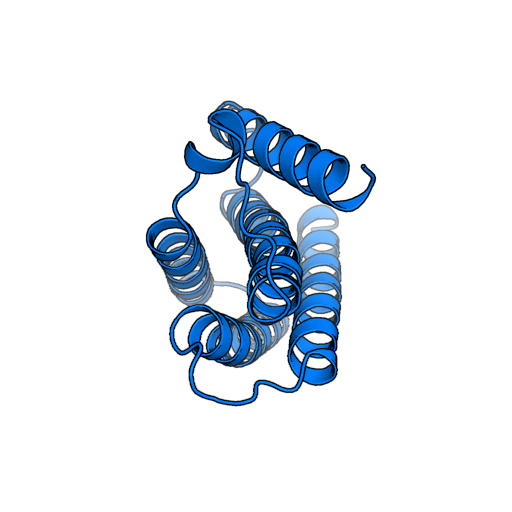7 1.00 90.81 84 LEU A C 1
ATOM 661 O O . LEU A 1 84 ? -9.609 6.163 14.837 1.00 90.81 84 LEU A O 1
ATOM 665 N N . ASP A 1 85 ? -11.799 6.689 14.907 1.00 90.81 85 ASP A N 1
ATOM 666 C CA . ASP A 1 85 ? -12.083 6.014 16.175 1.00 90.81 85 ASP A CA 1
ATOM 667 C C . ASP A 1 85 ? -12.235 4.500 15.956 1.00 90.81 85 ASP A C 1
ATOM 669 O O . ASP A 1 85 ? -13.331 3.942 15.924 1.00 90.81 85 ASP A O 1
ATOM 673 N N . LEU A 1 86 ? -11.109 3.839 15.680 1.00 89.25 86 LEU A N 1
ATOM 674 C CA . LEU A 1 86 ? -11.042 2.397 15.459 1.00 89.25 86 LEU A CA 1
ATOM 675 C C . LEU A 1 86 ? -10.701 1.657 16.760 1.00 89.25 86 LEU A C 1
ATOM 677 O O . LEU A 1 86 ? -9.974 2.186 17.608 1.00 89.25 86 LEU A O 1
ATOM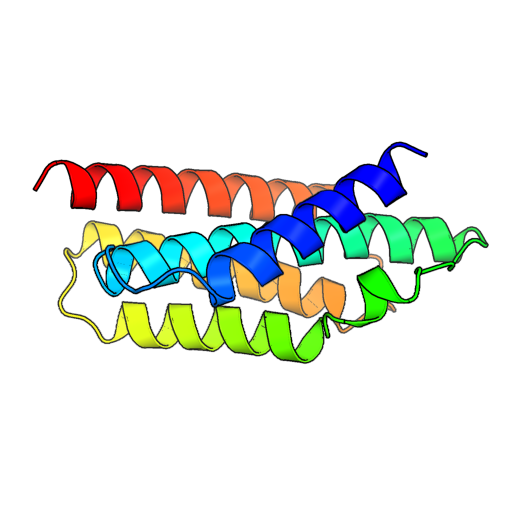 681 N N . PRO A 1 87 ? -11.117 0.384 16.894 1.00 92.12 87 PRO A N 1
ATOM 682 C CA . PRO A 1 87 ? -10.690 -0.468 17.996 1.00 92.12 87 PRO A CA 1
ATOM 683 C C . PRO A 1 87 ? -9.165 -0.473 18.180 1.00 92.12 87 PRO A C 1
ATOM 685 O O . PRO A 1 87 ? -8.395 -0.485 17.214 1.00 92.12 87 PRO A O 1
ATOM 688 N N . LYS A 1 88 ? -8.703 -0.493 19.439 1.00 90.75 88 LYS A N 1
ATOM 689 C CA . LYS A 1 88 ? -7.270 -0.384 19.785 1.00 90.75 88 LYS A CA 1
ATOM 690 C C . LYS A 1 88 ? -6.400 -1.436 19.086 1.00 90.75 88 LYS A C 1
ATOM 692 O O . LYS A 1 88 ? -5.257 -1.143 18.731 1.00 90.75 88 LYS A O 1
ATOM 697 N N . ASP A 1 89 ? -6.922 -2.645 18.878 1.00 90.00 89 ASP A N 1
ATOM 698 C CA . ASP A 1 89 ? -6.214 -3.715 18.173 1.00 90.00 89 ASP A CA 1
ATOM 699 C C . ASP A 1 89 ? -6.039 -3.396 16.676 1.00 90.00 89 ASP A C 1
ATOM 701 O O . ASP A 1 89 ? -4.965 -3.640 16.118 1.00 90.00 89 ASP A O 1
ATOM 705 N N . GLN A 1 90 ? -7.046 -2.791 16.037 1.00 88.88 90 GLN A N 1
ATOM 706 C CA . GLN A 1 90 ? -6.980 -2.336 14.649 1.00 88.88 90 GLN A CA 1
ATOM 707 C C . GLN A 1 90 ? -5.981 -1.189 14.501 1.00 88.88 90 GLN A C 1
ATOM 709 O O . GLN A 1 90 ? -5.111 -1.244 13.632 1.00 88.88 90 GLN A O 1
ATOM 714 N N . VAL A 1 91 ? -6.011 -0.203 15.404 1.00 93.31 91 VAL A N 1
ATOM 715 C CA . VAL A 1 91 ? -5.023 0.892 15.427 1.00 93.31 91 VAL A CA 1
ATOM 716 C C . VAL A 1 91 ? -3.602 0.339 15.570 1.00 93.31 91 VAL A C 1
ATOM 718 O O . VAL A 1 91 ? -2.689 0.769 14.862 1.00 93.31 91 VAL A O 1
ATOM 721 N N . ALA A 1 92 ? -3.392 -0.658 16.436 1.00 94.12 92 ALA A N 1
ATOM 722 C CA . ALA A 1 92 ? -2.092 -1.306 16.588 1.00 94.12 92 ALA A CA 1
ATOM 723 C C . ALA A 1 92 ? -1.637 -2.022 15.301 1.00 94.12 92 ALA A C 1
ATOM 725 O O . ALA A 1 92 ? -0.463 -1.929 14.930 1.00 94.12 92 ALA A O 1
ATOM 726 N N . LYS A 1 93 ? -2.549 -2.700 14.590 1.00 92.88 93 LYS A N 1
ATOM 727 C CA . LYS A 1 93 ? -2.267 -3.312 13.279 1.00 92.88 93 LYS A CA 1
ATOM 728 C C . LYS A 1 93 ? -1.921 -2.249 12.230 1.00 92.88 93 LYS A C 1
ATOM 730 O O . LYS A 1 93 ? -0.921 -2.409 11.536 1.00 92.88 93 LYS A O 1
ATOM 735 N N . ILE A 1 94 ? -2.657 -1.137 12.167 1.00 94.31 94 ILE A N 1
ATOM 736 C CA . ILE A 1 94 ? -2.395 -0.035 11.223 1.00 94.31 94 ILE A CA 1
ATOM 737 C C . ILE A 1 94 ? -1.040 0.628 11.508 1.00 94.31 94 ILE A C 1
ATOM 739 O O . ILE A 1 94 ? -0.280 0.895 10.580 1.00 94.31 94 ILE A O 1
ATOM 743 N N . ARG A 1 95 ? -0.662 0.820 12.779 1.00 95.44 95 ARG A N 1
ATOM 744 C CA . ARG A 1 95 ? 0.686 1.304 13.137 1.00 95.44 95 ARG A CA 1
ATOM 745 C C . ARG A 1 95 ? 1.781 0.360 12.644 1.00 95.44 95 ARG A C 1
ATOM 747 O O . ARG A 1 95 ? 2.780 0.823 12.101 1.00 95.44 95 ARG A O 1
ATOM 754 N N . LYS A 1 96 ? 1.582 -0.958 12.770 1.00 95.06 96 LYS A N 1
ATOM 755 C CA . LYS A 1 96 ? 2.513 -1.952 12.211 1.00 95.06 96 LYS A CA 1
ATOM 756 C C . LYS A 1 96 ? 2.582 -1.847 10.687 1.00 95.06 96 LYS A C 1
ATOM 758 O O . LYS A 1 96 ? 3.686 -1.851 10.149 1.00 95.06 96 LYS A O 1
ATOM 763 N N . VAL A 1 97 ? 1.443 -1.697 10.006 1.00 93.88 97 VAL A N 1
ATOM 764 C CA . VAL A 1 97 ? 1.401 -1.437 8.556 1.00 93.88 97 VAL A CA 1
ATOM 765 C C . VAL A 1 97 ? 2.211 -0.185 8.213 1.00 93.88 97 VAL A C 1
ATOM 767 O O . VAL A 1 97 ? 3.039 -0.256 7.314 1.00 93.88 97 VAL A O 1
ATOM 770 N N . ASN A 1 98 ? 2.078 0.910 8.968 1.00 95.50 98 ASN A N 1
ATOM 771 C CA . ASN A 1 98 ? 2.842 2.144 8.752 1.00 95.50 98 ASN A CA 1
ATOM 772 C C . ASN A 1 98 ? 4.362 1.926 8.820 1.00 95.50 98 ASN A C 1
ATOM 774 O O . ASN A 1 98 ? 5.101 2.328 7.920 1.00 95.50 98 ASN A O 1
ATOM 778 N N . THR A 1 99 ? 4.841 1.231 9.856 1.00 94.38 99 THR A N 1
ATOM 779 C CA . THR A 1 99 ? 6.270 0.908 9.999 1.00 94.38 99 THR A CA 1
ATOM 780 C C . THR A 1 99 ? 6.772 0.058 8.832 1.00 94.38 99 THR A C 1
ATOM 782 O O . THR A 1 99 ? 7.841 0.315 8.280 1.00 94.38 99 THR A O 1
ATOM 785 N N . LYS A 1 100 ? 5.995 -0.956 8.437 1.00 91.38 100 LYS A N 1
ATOM 786 C CA . LYS A 1 100 ? 6.346 -1.871 7.345 1.00 91.38 100 LYS A CA 1
ATOM 787 C C . LYS A 1 100 ? 6.344 -1.161 5.997 1.00 91.38 100 LYS A C 1
ATOM 789 O O . LYS A 1 100 ? 7.279 -1.326 5.218 1.00 91.38 100 LYS A O 1
ATOM 794 N N . PHE A 1 101 ? 5.340 -0.328 5.756 1.00 91.31 101 PHE A N 1
ATOM 795 C CA . PHE A 1 101 ? 5.225 0.454 4.540 1.00 91.31 101 PHE A CA 1
ATOM 796 C C . PHE A 1 101 ? 6.331 1.507 4.430 1.00 91.31 101 PHE A C 1
ATOM 798 O O . PHE A 1 101 ? 6.891 1.677 3.354 1.00 91.31 101 PHE A O 1
ATOM 805 N N . SER A 1 102 ? 6.725 2.147 5.534 1.00 89.62 102 SER A N 1
ATOM 806 C CA . SER A 1 102 ? 7.841 3.104 5.547 1.00 89.62 102 SER A CA 1
ATOM 807 C C . SER A 1 102 ? 9.154 2.475 5.069 1.00 89.62 102 SER A C 1
ATOM 809 O O . SER A 1 102 ? 9.893 3.099 4.307 1.00 89.62 102 SER A O 1
ATOM 811 N N . PHE A 1 103 ? 9.420 1.220 5.455 1.00 85.38 103 PHE A N 1
ATOM 812 C CA . PHE A 1 103 ? 10.561 0.461 4.936 1.00 85.38 103 PHE A CA 1
ATOM 813 C C . PHE A 1 103 ? 10.451 0.255 3.419 1.00 85.38 103 PHE A C 1
ATOM 815 O O . PHE A 1 103 ? 11.379 0.585 2.687 1.00 85.38 103 PHE A O 1
ATOM 822 N N . VAL A 1 104 ? 9.296 -0.225 2.943 1.00 81.75 104 VAL A N 1
ATOM 823 C CA . VAL A 1 104 ? 9.037 -0.454 1.510 1.00 81.75 104 VAL A CA 1
ATOM 824 C C . VAL A 1 104 ? 9.194 0.844 0.709 1.00 81.75 104 VAL A C 1
ATOM 826 O O . VAL A 1 104 ? 9.921 0.872 -0.278 1.00 81.75 104 VAL A O 1
ATOM 829 N N . LYS A 1 105 ? 8.586 1.944 1.164 1.00 83.88 105 LYS A N 1
ATOM 830 C CA . LYS A 1 105 ? 8.684 3.275 0.554 1.00 83.88 105 LYS A CA 1
ATOM 831 C C . LYS A 1 105 ? 10.132 3.752 0.444 1.00 83.88 105 LYS A C 1
ATOM 833 O O . LYS A 1 105 ? 10.516 4.247 -0.611 1.00 83.88 105 LYS A O 1
ATOM 838 N N . LYS A 1 106 ? 10.938 3.601 1.501 1.00 80.19 106 LYS A N 1
ATOM 839 C CA . LYS A 1 106 ? 12.358 3.985 1.476 1.00 80.19 106 LYS A CA 1
ATOM 840 C C . LYS A 1 106 ? 13.115 3.213 0.390 1.00 80.19 106 LYS A C 1
ATOM 842 O O . LYS A 1 106 ? 13.818 3.826 -0.406 1.00 80.19 106 LYS A O 1
ATOM 847 N N . SER A 1 107 ? 12.898 1.902 0.317 1.00 73.25 107 SER A N 1
ATOM 848 C CA . SER A 1 107 ? 13.507 1.015 -0.681 1.00 73.25 107 SER A CA 1
ATOM 849 C C . SER A 1 107 ? 13.091 1.288 -2.129 1.00 73.25 107 SER A C 1
ATOM 851 O O . SER A 1 107 ? 13.805 0.915 -3.051 1.00 73.25 107 SER A O 1
ATOM 853 N N . LEU A 1 108 ? 11.932 1.914 -2.344 1.00 69.50 108 LEU A N 1
ATOM 854 C CA . LEU A 1 108 ? 11.428 2.271 -3.674 1.00 69.50 108 LEU A CA 1
ATOM 855 C C . LEU A 1 108 ? 11.949 3.617 -4.178 1.00 69.50 108 LEU A C 1
ATOM 857 O O . LEU A 1 108 ? 11.939 3.866 -5.377 1.00 69.50 108 LEU A O 1
ATOM 861 N N . ILE A 1 109 ? 12.328 4.512 -3.265 1.00 65.38 109 ILE A N 1
ATOM 862 C CA . ILE A 1 109 ? 12.764 5.873 -3.599 1.00 65.38 109 ILE A CA 1
ATOM 863 C C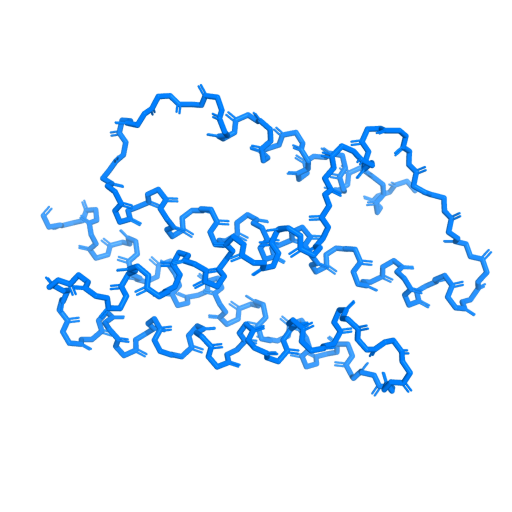 . ILE A 1 109 ? 14.294 5.947 -3.646 1.00 65.38 109 ILE A C 1
ATOM 865 O O . ILE A 1 109 ? 14.837 6.712 -4.438 1.00 65.38 109 ILE A O 1
ATOM 869 N N . ASN A 1 110 ? 14.985 5.140 -2.834 1.00 62.19 110 ASN A N 1
ATOM 870 C CA . ASN A 1 110 ? 16.439 5.145 -2.730 1.00 62.19 110 ASN A CA 1
ATOM 871 C C . ASN A 1 110 ? 17.028 3.859 -3.329 1.00 62.19 110 ASN A C 1
ATOM 873 O O . ASN A 1 110 ? 17.228 2.867 -2.630 1.00 62.19 110 ASN A O 1
ATOM 877 N N . TYR A 1 111 ? 17.266 3.875 -4.643 1.00 54.97 111 TYR A N 1
ATOM 878 C CA . TYR A 1 111 ? 17.772 2.721 -5.402 1.00 54.97 111 TYR A CA 1
ATOM 879 C C . TYR A 1 111 ? 19.264 2.416 -5.174 1.00 54.97 111 TYR A C 1
ATOM 881 O O . TYR A 1 111 ? 19.738 1.375 -5.630 1.00 54.97 111 TYR A O 1
ATOM 889 N N . ASP A 1 112 ? 19.982 3.307 -4.484 1.00 51.97 112 ASP A N 1
ATOM 890 C CA . ASP A 1 112 ? 21.417 3.183 -4.190 1.00 51.97 112 ASP A CA 1
ATOM 891 C C . ASP A 1 112 ? 21.701 2.332 -2.942 1.00 51.97 112 ASP A C 1
ATOM 893 O O . ASP A 1 112 ? 22.793 1.787 -2.788 1.00 51.97 112 ASP A O 1
ATOM 897 N N . ASP A 1 113 ? 20.710 2.166 -2.059 1.00 55.66 113 ASP A N 1
ATOM 898 C CA . ASP A 1 113 ? 20.795 1.187 -0.980 1.00 55.66 113 ASP A CA 1
ATOM 899 C C . ASP A 1 113 ? 20.582 -0.203 -1.593 1.00 55.66 113 ASP A C 1
ATOM 901 O O . ASP A 1 113 ? 19.524 -0.462 -2.177 1.00 55.66 113 ASP A O 1
ATOM 905 N N . ILE A 1 114 ? 21.552 -1.117 -1.423 1.00 57.59 114 ILE A N 1
ATOM 906 C CA . ILE A 1 114 ? 21.392 -2.554 -1.708 1.00 57.59 114 ILE A CA 1
ATOM 907 C C . ILE A 1 114 ? 20.270 -3.071 -0.806 1.00 57.59 114 ILE A C 1
ATOM 909 O O . ILE A 1 114 ? 20.479 -3.558 0.305 1.00 57.59 114 ILE A O 1
ATOM 913 N N . THR A 1 115 ? 19.038 -2.893 -1.261 1.00 64.00 115 THR A N 1
ATOM 914 C CA . THR A 1 115 ? 17.853 -3.249 -0.508 1.00 64.00 115 THR A CA 1
ATOM 915 C C . THR A 1 115 ? 17.738 -4.768 -0.531 1.00 64.00 115 THR A C 1
ATOM 917 O O . THR A 1 115 ? 17.621 -5.354 -1.609 1.00 64.00 115 THR A O 1
ATOM 920 N N . PRO A 1 116 ? 17.685 -5.444 0.629 1.00 67.69 116 PRO A N 1
ATOM 921 C CA . PRO A 1 116 ? 17.483 -6.882 0.639 1.00 67.69 116 PRO A CA 1
ATOM 922 C C . PRO A 1 116 ? 16.045 -7.199 0.198 1.00 67.69 116 PRO A C 1
ATOM 924 O O . PRO A 1 116 ? 15.095 -6.995 0.955 1.00 67.69 116 PRO A O 1
ATOM 927 N N . TYR A 1 117 ? 15.862 -7.714 -1.022 1.00 68.06 117 TYR A N 1
ATOM 928 C CA . TYR A 1 117 ? 14.539 -8.001 -1.613 1.00 68.06 117 TYR A CA 1
ATOM 929 C C . TYR A 1 117 ? 13.661 -8.880 -0.743 1.00 68.06 117 TYR A C 1
ATOM 931 O O . TYR A 1 117 ? 12.454 -8.667 -0.642 1.00 68.06 117 TYR A O 1
ATOM 939 N N . PHE A 1 118 ? 14.288 -9.834 -0.062 1.00 71.50 118 PHE A N 1
ATOM 940 C CA . PHE A 1 118 ? 13.613 -10.691 0.894 1.00 71.50 118 PHE A CA 1
ATOM 941 C C . PHE A 1 118 ? 12.942 -9.892 2.021 1.00 71.50 118 PHE A C 1
ATOM 943 O O . PHE A 1 118 ? 11.822 -10.212 2.415 1.00 71.50 118 PHE A O 1
ATOM 950 N N . LEU A 1 119 ? 13.575 -8.817 2.508 1.00 78.00 119 LEU A N 1
ATOM 951 C CA . LEU A 1 119 ? 12.993 -7.960 3.541 1.00 78.00 119 LEU A CA 1
ATOM 952 C C . LEU A 1 119 ? 11.804 -7.172 3.002 1.00 78.00 119 LEU A C 1
ATOM 954 O O . LEU A 1 119 ? 10.779 -7.098 3.676 1.00 78.00 119 LEU A O 1
ATOM 958 N N . VAL A 1 120 ? 11.898 -6.627 1.787 1.00 77.56 120 VAL A N 1
ATOM 959 C CA . VAL A 1 120 ? 10.758 -5.945 1.160 1.00 77.56 120 VAL A CA 1
ATOM 960 C C . VAL A 1 120 ? 9.598 -6.922 0.992 1.00 77.56 120 VAL A C 1
ATOM 962 O O . VAL A 1 120 ? 8.525 -6.673 1.540 1.00 77.56 120 VAL A O 1
ATOM 965 N N . HIS A 1 121 ? 9.836 -8.075 0.358 1.00 76.75 121 HIS A N 1
ATOM 966 C CA . HIS A 1 121 ? 8.845 -9.137 0.176 1.00 76.75 121 HIS A CA 1
ATOM 967 C C . HIS A 1 121 ? 8.184 -9.548 1.499 1.00 76.75 121 HIS A C 1
ATOM 969 O O . HIS A 1 121 ? 6.958 -9.590 1.609 1.00 76.75 121 HIS A O 1
ATOM 975 N N . ARG A 1 122 ? 8.983 -9.785 2.547 1.00 81.94 122 ARG A N 1
ATOM 976 C CA . ARG A 1 122 ? 8.470 -10.150 3.872 1.00 81.94 122 ARG A CA 1
ATOM 977 C C . ARG A 1 122 ? 7.586 -9.057 4.470 1.00 81.94 122 ARG A C 1
ATOM 979 O O . ARG A 1 122 ? 6.554 -9.374 5.067 1.00 81.94 122 ARG A O 1
ATOM 986 N N . ASN A 1 123 ? 7.968 -7.790 4.321 1.00 85.69 123 ASN A N 1
ATOM 987 C CA . ASN A 1 123 ? 7.175 -6.666 4.814 1.00 85.69 123 ASN A CA 1
ATOM 988 C C . ASN A 1 123 ? 5.839 -6.546 4.064 1.00 85.69 123 ASN A C 1
ATOM 990 O O . ASN A 1 123 ? 4.826 -6.303 4.709 1.00 85.69 123 ASN A O 1
ATOM 994 N N . ILE A 1 124 ? 5.808 -6.805 2.755 1.00 82.81 124 ILE A N 1
ATOM 995 C CA . ILE A 1 124 ? 4.581 -6.791 1.939 1.00 82.81 124 ILE A CA 1
ATOM 996 C C . ILE A 1 124 ? 3.618 -7.901 2.354 1.00 82.81 124 ILE A C 1
ATOM 998 O O . ILE A 1 124 ? 2.448 -7.628 2.604 1.00 82.81 124 ILE A O 1
ATOM 1002 N N . MET A 1 125 ? 4.115 -9.133 2.497 1.00 83.25 125 MET A N 1
ATOM 1003 C CA . MET A 1 125 ? 3.295 -10.255 2.975 1.00 83.25 125 MET A CA 1
ATOM 1004 C C . MET A 1 125 ? 2.694 -9.941 4.349 1.00 83.25 125 MET A C 1
ATOM 1006 O O . MET A 1 125 ? 1.499 -10.106 4.569 1.00 83.25 125 MET A O 1
ATOM 1010 N N . THR A 1 126 ? 3.506 -9.363 5.240 1.00 88.44 126 THR A N 1
ATOM 1011 C CA . THR A 1 126 ? 3.042 -8.940 6.568 1.00 88.44 126 THR A CA 1
ATOM 1012 C C . THR A 1 126 ? 1.972 -7.844 6.485 1.00 88.44 126 THR A C 1
ATOM 1014 O O . THR A 1 126 ? 1.027 -7.865 7.268 1.00 88.44 126 THR A O 1
ATOM 1017 N N . ILE A 1 127 ? 2.094 -6.884 5.557 1.00 89.25 127 ILE A N 1
ATOM 1018 C CA . ILE A 1 127 ? 1.060 -5.864 5.322 1.00 89.25 127 ILE A CA 1
ATOM 1019 C C . ILE A 1 127 ? -0.248 -6.545 4.903 1.00 89.25 127 ILE A C 1
ATOM 1021 O O . ILE A 1 127 ? -1.274 -6.290 5.527 1.00 89.25 127 ILE A O 1
ATOM 1025 N N . GLY A 1 128 ? -0.208 -7.452 3.924 1.00 86.31 128 GLY A N 1
ATOM 1026 C CA . GLY A 1 128 ? -1.387 -8.197 3.473 1.00 86.31 128 GLY A CA 1
ATOM 1027 C C . GLY A 1 128 ? -2.086 -8.952 4.609 1.00 86.31 128 GLY A C 1
ATOM 1028 O O . GLY A 1 128 ? -3.299 -8.819 4.781 1.00 86.31 128 GLY A O 1
ATOM 1029 N N . ASP A 1 129 ? -1.324 -9.663 5.443 1.00 88.38 129 ASP A N 1
ATOM 1030 C CA . ASP A 1 129 ? -1.855 -10.411 6.590 1.00 88.38 129 ASP A CA 1
ATOM 1031 C C . ASP A 1 129 ? -2.522 -9.492 7.630 1.00 88.38 129 ASP A C 1
ATOM 1033 O O . ASP A 1 129 ? -3.634 -9.758 8.099 1.00 88.38 129 ASP A O 1
ATOM 1037 N N . LEU A 1 130 ? -1.873 -8.369 7.966 1.00 88.19 130 LEU A N 1
ATOM 1038 C CA . LEU A 1 130 ? -2.399 -7.377 8.912 1.00 88.19 130 LEU A CA 1
ATOM 1039 C C . LEU A 1 130 ? -3.690 -6.720 8.402 1.00 88.19 130 LEU A C 1
ATOM 1041 O O . LEU A 1 130 ? -4.618 -6.479 9.183 1.00 88.19 130 LEU A O 1
ATOM 1045 N N . LEU A 1 131 ? -3.764 -6.442 7.098 1.00 87.19 131 LEU A N 1
ATOM 1046 C CA . LEU A 1 131 ? -4.936 -5.838 6.466 1.00 87.19 131 LEU A CA 1
ATOM 1047 C C . LEU A 1 131 ? -6.091 -6.833 6.343 1.00 87.19 131 LEU A C 1
ATOM 1049 O O . LEU A 1 131 ? -7.236 -6.457 6.596 1.00 87.19 131 LEU A O 1
ATOM 1053 N N . LYS A 1 132 ? -5.813 -8.103 6.025 1.00 85.19 132 LYS A N 1
ATOM 1054 C CA . LYS A 1 132 ? -6.829 -9.163 5.958 1.00 85.19 132 LYS A CA 1
ATOM 1055 C C . LYS A 1 132 ? -7.498 -9.375 7.314 1.00 85.19 132 LYS A C 1
ATOM 1057 O O . LYS A 1 132 ? -8.724 -9.365 7.390 1.00 85.19 132 LYS A O 1
ATOM 1062 N N . GLY A 1 133 ? -6.705 -9.471 8.384 1.00 75.88 133 GLY A N 1
ATOM 1063 C CA . GLY A 1 133 ? -7.232 -9.605 9.744 1.00 75.88 133 GLY A CA 1
ATOM 1064 C C . GLY A 1 133 ? -8.056 -8.394 10.199 1.00 75.88 133 GLY A C 1
ATOM 1065 O O . GLY A 1 133 ? -9.022 -8.549 10.938 1.00 75.88 133 GLY A O 1
ATOM 1066 N N . THR A 1 134 ? -7.704 -7.188 9.745 1.00 77.62 134 THR A N 1
ATOM 1067 C CA . THR A 1 134 ? -8.488 -5.968 10.019 1.00 77.62 134 THR A CA 1
ATOM 1068 C C . THR A 1 134 ? -9.792 -5.944 9.214 1.00 77.62 134 THR A C 1
ATOM 1070 O O . THR A 1 134 ? -10.849 -5.662 9.764 1.00 77.62 134 THR A O 1
ATOM 1073 N N . SER A 1 135 ? -9.743 -6.309 7.931 1.00 76.25 135 SER A N 1
ATOM 1074 C CA . SER A 1 135 ? -10.911 -6.298 7.039 1.00 76.25 135 SER A CA 1
ATOM 1075 C C . SER A 1 135 ? -11.965 -7.333 7.443 1.00 76.25 135 SER A C 1
ATOM 1077 O O . SER A 1 135 ? -13.154 -7.035 7.420 1.00 76.25 135 SER A O 1
ATOM 1079 N N . GLN A 1 136 ? -11.543 -8.529 7.868 1.00 73.44 136 GLN A N 1
ATOM 1080 C CA . GLN A 1 136 ? -12.450 -9.571 8.366 1.00 73.44 136 GLN A CA 1
ATOM 1081 C C . GLN A 1 136 ? -13.166 -9.157 9.657 1.00 73.44 136 GLN A C 1
ATOM 1083 O O . GLN A 1 136 ? -14.344 -9.458 9.815 1.00 73.44 136 GLN A O 1
ATOM 1088 N N . ALA A 1 137 ? -12.486 -8.432 10.549 1.00 69.25 137 ALA A N 1
ATOM 1089 C CA . ALA A 1 137 ? -13.108 -7.906 11.762 1.00 69.25 137 ALA A CA 1
ATOM 1090 C C . ALA A 1 137 ? -14.170 -6.836 11.447 1.00 69.25 137 ALA A C 1
ATOM 1092 O O . ALA A 1 137 ? -15.207 -6.798 12.097 1.00 69.25 137 ALA A O 1
ATOM 1093 N N . ILE A 1 138 ? -13.938 -6.005 10.424 1.00 65.25 138 ILE A N 1
ATOM 1094 C CA . ILE A 1 138 ? -14.881 -4.960 9.993 1.00 65.25 138 ILE A CA 1
ATOM 1095 C C . ILE A 1 138 ? -16.090 -5.552 9.253 1.00 65.25 138 ILE A C 1
ATOM 1097 O O . ILE A 1 138 ? -17.185 -5.025 9.374 1.00 65.25 138 ILE A O 1
ATOM 1101 N N . ALA A 1 139 ? -15.910 -6.637 8.494 1.00 60.56 139 ALA A N 1
ATOM 1102 C CA . ALA A 1 139 ? -16.995 -7.293 7.757 1.00 60.56 139 ALA A CA 1
ATOM 1103 C C . ALA A 1 139 ? -17.895 -8.190 8.632 1.00 60.56 139 ALA A C 1
ATOM 1105 O O . ALA A 1 139 ? -18.974 -8.575 8.193 1.00 60.56 139 ALA A O 1
ATOM 1106 N N . GLY A 1 140 ? -17.434 -8.557 9.832 1.00 54.84 140 GLY A N 1
ATOM 1107 C CA . GLY A 1 140 ? -18.181 -9.356 10.807 1.00 54.84 140 GLY A CA 1
ATOM 1108 C C . GLY A 1 140 ? -18.785 -8.553 11.966 1.00 54.84 140 GLY A C 1
ATOM 1109 O O . GLY A 1 140 ? -19.275 -9.180 12.903 1.00 54.84 140 GLY A O 1
ATOM 1110 N N . SER A 1 141 ? -18.698 -7.216 11.930 1.00 45.81 141 SER A N 1
ATOM 1111 C CA . SER A 1 141 ? -19.282 -6.294 12.921 1.00 45.81 141 SER A CA 1
ATOM 1112 C C . SER A 1 141 ? -20.520 -5.598 12.370 1.00 45.81 141 SER A C 1
ATOM 1114 O O . SER A 1 141 ? -20.520 -5.297 11.155 1.00 45.81 141 SER A O 1
#

pLDDT: mean 79.08, std 12.61, range [41.59, 96.56]

Radius of gyration: 15.44 Å; chains: 1; bounding box: 42×23×42 Å

Foldseek 3Di:
DVLLVQLLVLLVVLVVLVVDPPPDDPLLSLLVLLLSLLSNLLSVLVVVVVCVVPDDDDDPSSVVDDNVVSLVSNLVSLVVNCPDPDDPLLNVLSVLLNVLSVLSSCCSVDVVPPRDSVSNVVSSVSSVVSSVVNNVVVVVD

Secondary structure (DSSP, 8-state):
-HHHHHHHHHHHHHHHHTTS-S-S-HHHHHHHHHHHHHHHHHHHHHHHHHHTTS-----TTGGGS-HHHHHHHHHHHHHHHHHS---HHHHHHHHHHHHHHHHHHHHHH-TTS---HHHHHHHHHHHHHHHHHHHHHHHT-